Protein AF-A0A348Z6D7-F1 (afdb_monomer)

Secondary structure (DSSP, 8-state):
------GGGGG----HHHHHHHHHTSTT-------PPPGGGS-HHHHHHHHHHHH-

pLDDT: mean 87.76, std 9.09, range [52.5, 97.88]

Mean predicted aligned error: 6.94 Å

Sequence (56 aa):
MNIRYANRTSNLKASEIRELLKLTEKPEIISFAGGLPAPELFPLDKLNEVASKVIK

Solvent-accessible surface area (backbone atoms only — not comparable to full-atom values): 3926 Å² total; per-residue (Å²): 135,93,79,84,76,63,79,72,60,77,74,66,71,87,53,70,69,60,59,52,52,67,50,53,74,38,90,91,46,88,65,83,79,80,86,77,78,67,74,88,74,55,64,59,71,61,51,52,53,51,50,58,68,71,77,106

Structure (mmCIF, N/CA/C/O backbone):
data_AF-A0A348Z6D7-F1
#
_entry.id   AF-A0A348Z6D7-F1
#
loop_
_atom_site.group_PDB
_atom_site.id
_atom_site.type_symbol
_atom_site.label_atom_id
_atom_site.label_alt_id
_atom_site.label_comp_id
_atom_site.label_asym_id
_atom_site.label_entity_id
_atom_site.label_seq_id
_atom_site.pdbx_PDB_ins_code
_atom_site.Cartn_x
_atom_site.Cartn_y
_atom_site.Cartn_z
_atom_site.occupancy
_atom_site.B_iso_or_equiv
_atom_site.auth_seq_id
_atom_site.auth_comp_id
_atom_site.auth_asym_id
_atom_site.auth_atom_id
_atom_site.pdbx_PDB_model_num
ATOM 1 N N . MET A 1 1 ? -7.564 -20.523 -27.072 1.00 52.50 1 MET A N 1
ATOM 2 C CA . MET A 1 1 ? -8.710 -19.637 -26.769 1.00 52.50 1 MET A CA 1
ATOM 3 C C . MET A 1 1 ? -8.506 -18.356 -27.569 1.00 52.50 1 MET A C 1
ATOM 5 O O . MET A 1 1 ? -7.504 -17.697 -27.338 1.00 52.50 1 MET A O 1
ATOM 9 N N . ASN A 1 2 ? -9.343 -18.061 -28.570 1.00 74.75 2 ASN A N 1
ATOM 10 C CA . ASN A 1 2 ? -9.149 -16.887 -29.435 1.00 74.75 2 ASN A CA 1
ATOM 11 C C . ASN A 1 2 ? -9.948 -15.706 -28.860 1.00 74.75 2 ASN A C 1
ATOM 13 O O . ASN A 1 2 ? -11.114 -15.512 -29.197 1.00 74.75 2 ASN A O 1
ATOM 17 N N . ILE A 1 3 ? -9.357 -14.997 -27.894 1.00 84.62 3 ILE A N 1
ATOM 18 C CA . ILE A 1 3 ? -10.012 -13.881 -27.200 1.00 84.62 3 ILE A CA 1
ATOM 19 C C . ILE A 1 3 ? -9.783 -12.604 -28.009 1.00 84.62 3 ILE A C 1
ATOM 21 O O . ILE A 1 3 ? -8.649 -12.165 -28.191 1.00 84.62 3 ILE A O 1
ATOM 25 N N . ARG A 1 4 ? -10.869 -11.988 -28.484 1.00 89.19 4 ARG A N 1
ATOM 26 C CA . ARG A 1 4 ? -10.824 -10.690 -29.162 1.00 89.19 4 ARG A CA 1
ATOM 27 C C . ARG A 1 4 ? -10.941 -9.570 -28.129 1.00 89.19 4 ARG A C 1
ATOM 29 O O . ARG A 1 4 ? -12.017 -9.334 -27.588 1.00 89.19 4 ARG A O 1
ATOM 36 N N . TYR A 1 5 ? -9.834 -8.884 -27.860 1.00 91.88 5 TYR A N 1
ATOM 37 C CA . TYR A 1 5 ? -9.810 -7.730 -26.961 1.00 91.88 5 TYR A CA 1
ATOM 38 C C . TYR A 1 5 ? -10.385 -6.468 -27.621 1.00 91.88 5 TYR A C 1
ATOM 40 O O . TYR A 1 5 ? -10.416 -6.338 -28.845 1.00 91.88 5 TYR A O 1
ATOM 48 N N . ALA A 1 6 ? -10.831 -5.517 -26.795 1.00 94.50 6 ALA A N 1
ATOM 49 C CA . ALA A 1 6 ? -11.195 -4.181 -27.256 1.00 94.50 6 ALA A CA 1
ATOM 50 C C . ALA A 1 6 ? -9.938 -3.406 -27.686 1.00 94.50 6 ALA A C 1
ATOM 52 O O . ALA A 1 6 ? -8.888 -3.550 -27.067 1.00 94.50 6 ALA A O 1
ATOM 53 N N . ASN A 1 7 ? -10.049 -2.5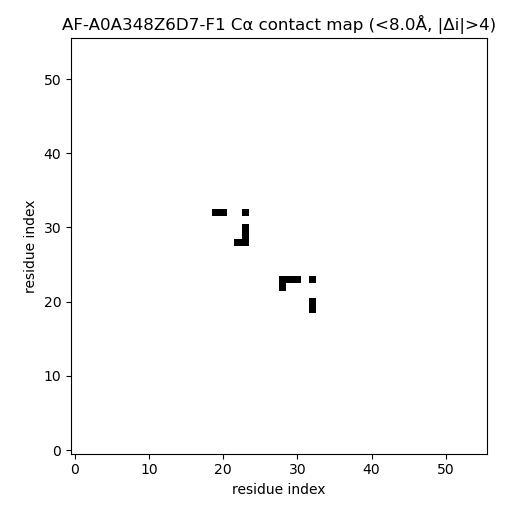12 -28.674 1.00 93.25 7 ASN A N 1
ATOM 54 C CA . ASN A 1 7 ? -8.894 -1.758 -29.189 1.00 93.25 7 ASN A CA 1
ATOM 55 C C . ASN A 1 7 ? -8.129 -0.992 -28.097 1.00 93.25 7 ASN A C 1
ATOM 57 O O . ASN A 1 7 ? -6.909 -0.962 -28.120 1.00 93.25 7 ASN A O 1
ATOM 61 N N . ARG A 1 8 ? -8.815 -0.442 -27.083 1.00 93.56 8 ARG A N 1
ATOM 62 C CA . ARG A 1 8 ? -8.164 0.270 -25.962 1.00 93.56 8 ARG A CA 1
ATOM 63 C C . ARG A 1 8 ? -7.163 -0.585 -25.178 1.00 93.56 8 ARG A C 1
ATOM 65 O O . ARG A 1 8 ? -6.272 -0.040 -24.536 1.00 93.56 8 ARG A O 1
ATOM 72 N N . THR A 1 9 ? -7.311 -1.908 -25.217 1.00 93.50 9 THR A N 1
ATOM 73 C CA . THR A 1 9 ? -6.430 -2.842 -24.513 1.00 93.50 9 THR A CA 1
ATOM 74 C C . THR A 1 9 ? -5.000 -2.782 -25.057 1.00 93.50 9 THR A C 1
ATOM 76 O O . THR A 1 9 ? -4.076 -3.041 -24.295 1.00 93.50 9 THR A O 1
ATOM 79 N N . SER A 1 10 ? -4.783 -2.347 -26.308 1.00 90.44 10 SER A N 1
ATOM 80 C CA . SER A 1 10 ? -3.433 -2.151 -26.866 1.00 90.44 10 SER A CA 1
ATOM 81 C C . SER A 1 10 ? -2.619 -1.072 -26.146 1.00 90.44 10 SER A C 1
ATOM 83 O O . SER A 1 10 ? -1.399 -1.044 -26.266 1.00 90.44 10 SER A O 1
ATOM 85 N N . ASN A 1 11 ? -3.286 -0.174 -25.416 1.00 92.25 11 ASN A N 1
ATOM 86 C CA . ASN A 1 11 ? -2.645 0.921 -24.689 1.00 92.25 11 ASN A CA 1
ATOM 87 C C . ASN A 1 11 ? -2.294 0.549 -23.242 1.00 92.25 11 ASN A C 1
ATOM 89 O O . ASN A 1 11 ? -1.662 1.346 -22.550 1.00 92.25 11 ASN A O 1
ATOM 93 N N . LEU A 1 12 ? -2.711 -0.628 -22.764 1.00 91.88 12 LEU A N 1
ATOM 94 C CA . LEU A 1 12 ? -2.351 -1.092 -21.428 1.00 91.88 12 LEU A CA 1
ATOM 95 C C . LEU A 1 12 ? -0.864 -1.449 -21.400 1.00 91.88 12 LEU A C 1
ATOM 97 O O . LEU A 1 12 ? -0.388 -2.234 -22.216 1.00 91.88 12 LEU A O 1
ATOM 101 N N . LYS A 1 13 ? -0.140 -0.883 -20.436 1.00 88.75 13 LYS A N 1
ATOM 102 C CA . LYS A 1 13 ? 1.270 -1.182 -20.177 1.00 88.75 13 LYS A CA 1
ATOM 103 C C . LYS A 1 13 ? 1.443 -1.616 -18.730 1.00 88.75 13 LYS A C 1
ATOM 105 O O . LYS A 1 13 ? 0.692 -1.178 -17.855 1.00 88.75 13 LYS A O 1
ATOM 110 N N . ALA A 1 14 ? 2.435 -2.466 -18.491 1.00 86.31 14 ALA A N 1
ATOM 111 C CA . ALA A 1 14 ? 2.889 -2.741 -17.138 1.00 86.31 14 ALA A CA 1
ATOM 112 C C . ALA A 1 14 ? 3.443 -1.453 -16.504 1.00 86.31 14 ALA A C 1
ATOM 114 O O . ALA A 1 14 ? 3.879 -0.533 -17.196 1.00 86.31 14 ALA A O 1
ATOM 115 N N . SER A 1 15 ? 3.363 -1.369 -15.178 1.00 88.69 15 SER A N 1
ATOM 116 C CA . SER A 1 15 ? 3.951 -0.268 -14.422 1.00 88.69 15 SER A CA 1
ATOM 117 C C . SER A 1 15 ? 5.265 -0.746 -13.834 1.00 88.69 15 SER A C 1
ATOM 119 O O . SER A 1 15 ? 5.260 -1.592 -12.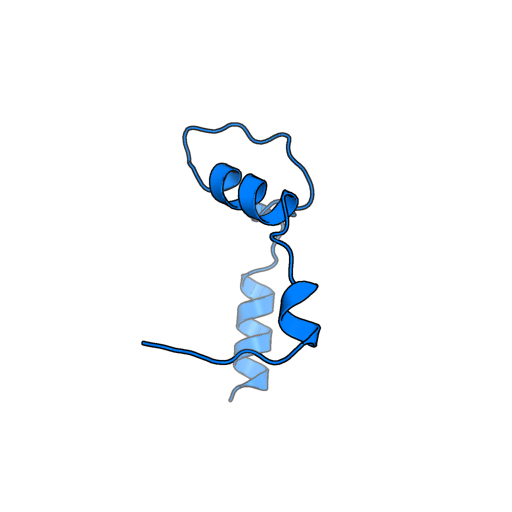942 1.00 88.69 15 SER A O 1
ATOM 121 N N . GLU A 1 16 ? 6.371 -0.157 -14.278 1.00 86.19 16 GLU A N 1
ATOM 122 C CA . GLU A 1 16 ? 7.694 -0.598 -13.819 1.00 86.19 16 GLU A CA 1
ATOM 123 C C . GLU A 1 16 ? 7.913 -0.294 -12.336 1.00 86.19 16 GLU A C 1
ATOM 125 O O . GLU A 1 16 ? 8.570 -1.051 -11.632 1.00 86.19 16 GLU A O 1
ATOM 130 N N . ILE A 1 17 ? 7.243 0.740 -11.816 1.00 85.31 17 ILE A N 1
ATOM 131 C CA . ILE A 1 17 ? 7.177 1.021 -10.377 1.00 85.31 17 ILE A CA 1
ATOM 132 C C . ILE A 1 17 ? 6.505 -0.139 -9.629 1.00 85.31 17 ILE A C 1
ATOM 134 O O . ILE A 1 17 ? 6.990 -0.556 -8.581 1.00 85.31 17 ILE A O 1
ATOM 138 N N . ARG A 1 18 ? 5.409 -0.700 -10.161 1.00 85.75 18 ARG A N 1
ATOM 139 C CA . ARG A 1 18 ? 4.734 -1.847 -9.531 1.00 85.75 18 ARG A CA 1
ATOM 140 C C . ARG A 1 18 ? 5.584 -3.111 -9.575 1.00 85.75 18 ARG A C 1
ATOM 142 O O . ARG A 1 18 ? 5.516 -3.886 -8.629 1.00 85.75 18 ARG A O 1
ATOM 149 N N . GLU A 1 19 ? 6.364 -3.326 -10.632 1.00 86.06 19 GLU A N 1
ATOM 150 C CA . GLU A 1 19 ? 7.304 -4.453 -10.683 1.00 86.06 19 GLU A CA 1
ATOM 151 C C . GLU A 1 19 ? 8.432 -4.298 -9.656 1.00 86.06 19 GLU A C 1
ATOM 153 O O . GLU A 1 19 ? 8.756 -5.258 -8.959 1.00 86.06 19 GLU A O 1
ATOM 158 N N . LEU A 1 20 ? 8.963 -3.083 -9.479 1.00 84.88 20 LEU A N 1
ATOM 159 C CA . LEU A 1 20 ? 9.951 -2.793 -8.436 1.00 84.88 20 LEU A CA 1
ATOM 160 C C . LEU A 1 20 ? 9.385 -3.005 -7.025 1.00 84.88 20 LEU A C 1
ATOM 162 O O . LEU A 1 20 ? 10.053 -3.620 -6.197 1.00 84.88 20 LEU A O 1
ATOM 166 N N . LEU A 1 21 ? 8.147 -2.574 -6.755 1.00 85.19 21 LEU A N 1
ATOM 167 C CA . LEU A 1 21 ? 7.496 -2.761 -5.449 1.00 85.19 21 LEU A CA 1
ATOM 168 C C . LEU A 1 21 ? 7.390 -4.238 -5.037 1.00 85.19 21 LEU A C 1
ATOM 170 O O . LEU A 1 21 ? 7.600 -4.546 -3.866 1.00 85.19 21 LEU A O 1
ATOM 174 N N . LYS A 1 22 ? 7.180 -5.170 -5.978 1.00 82.56 22 LYS A N 1
ATOM 175 C CA . LYS A 1 22 ? 7.172 -6.618 -5.673 1.00 82.56 22 LYS A CA 1
ATOM 176 C C . LYS A 1 22 ? 8.500 -7.114 -5.100 1.00 82.56 22 LYS A C 1
ATOM 178 O O . LYS A 1 22 ? 8.531 -8.103 -4.376 1.00 82.56 22 LYS A O 1
ATOM 183 N N . LEU A 1 23 ? 9.608 -6.468 -5.459 1.00 84.06 23 LEU A N 1
ATOM 184 C CA . LEU A 1 23 ? 10.921 -6.801 -4.914 1.00 84.06 23 LEU A CA 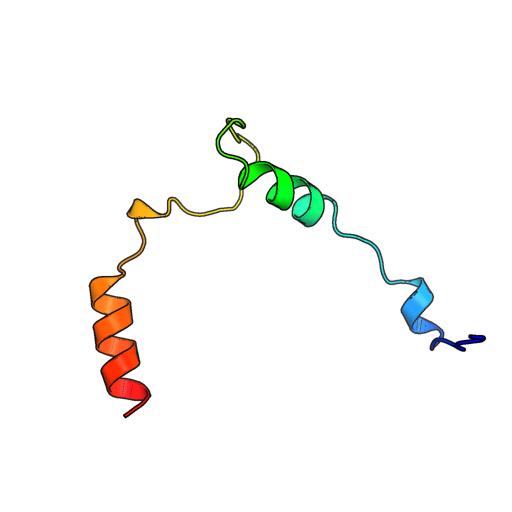1
ATOM 185 C C . LEU A 1 23 ? 11.095 -6.227 -3.506 1.00 84.06 23 LEU A C 1
ATOM 187 O O . LEU A 1 23 ? 11.745 -6.852 -2.682 1.00 84.06 23 LEU A O 1
ATOM 191 N N . THR A 1 24 ? 10.483 -5.082 -3.201 1.00 81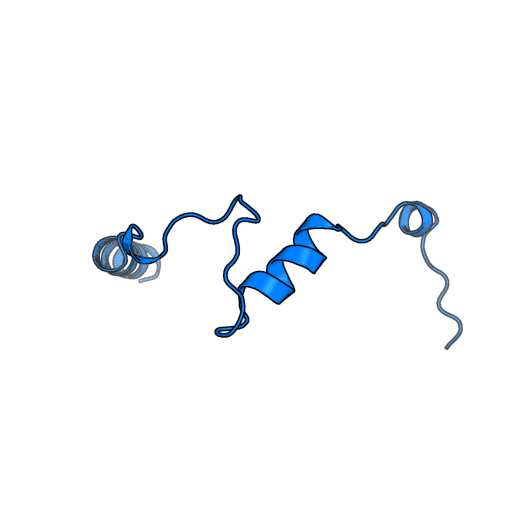.38 24 THR A N 1
ATOM 192 C CA . THR A 1 24 ? 10.616 -4.435 -1.882 1.00 81.38 24 THR A CA 1
ATOM 193 C C . THR A 1 24 ? 9.974 -5.219 -0.736 1.00 81.38 24 THR A C 1
ATOM 195 O O . THR A 1 24 ? 10.338 -5.013 0.414 1.00 81.38 24 THR A O 1
ATOM 198 N N . GLU A 1 25 ? 9.061 -6.146 -1.039 1.00 79.56 25 GLU A N 1
ATOM 199 C CA . GLU A 1 25 ? 8.427 -7.031 -0.050 1.00 79.56 25 GLU A CA 1
ATOM 200 C C . GLU A 1 25 ? 9.321 -8.213 0.363 1.00 79.56 25 GLU A C 1
ATOM 202 O O . GLU A 1 25 ? 8.992 -8.944 1.298 1.00 79.56 25 GLU A O 1
ATOM 207 N N . LYS A 1 26 ? 10.450 -8.426 -0.324 1.00 85.38 26 LYS A N 1
ATOM 208 C CA . LYS A 1 26 ? 11.384 -9.511 -0.020 1.00 85.38 26 LYS A CA 1
ATOM 209 C C . LYS A 1 26 ? 12.282 -9.135 1.167 1.00 85.38 26 LYS A C 1
ATOM 211 O O . LYS A 1 26 ? 13.021 -8.157 1.049 1.00 85.38 26 LYS A O 1
ATOM 216 N N . PRO A 1 27 ? 12.281 -9.898 2.278 1.00 83.81 27 PRO A N 1
ATOM 217 C CA . PRO A 1 27 ? 13.037 -9.549 3.486 1.00 83.81 27 PRO A CA 1
ATOM 218 C C . PRO A 1 27 ? 14.550 -9.389 3.278 1.00 83.81 27 PRO A C 1
ATOM 220 O O . PRO A 1 27 ? 15.201 -8.670 4.031 1.00 83.81 27 PRO A O 1
ATOM 223 N N . GLU A 1 28 ? 15.125 -10.053 2.273 1.00 90.25 28 GLU A N 1
ATOM 224 C CA . GLU A 1 28 ? 16.548 -9.976 1.930 1.00 90.25 28 GLU A CA 1
ATOM 225 C C . GLU A 1 28 ? 16.945 -8.700 1.162 1.00 90.25 28 GLU A C 1
ATOM 227 O O . GLU A 1 28 ? 18.134 -8.467 0.930 1.00 90.25 28 GLU A O 1
ATOM 232 N N . ILE A 1 29 ? 15.976 -7.875 0.750 1.00 87.81 29 ILE A N 1
ATOM 233 C CA . ILE A 1 29 ? 16.201 -6.676 -0.062 1.00 87.81 29 ILE A CA 1
ATOM 234 C C . ILE A 1 29 ? 16.141 -5.421 0.810 1.00 87.81 29 ILE A C 1
ATOM 236 O O . ILE A 1 29 ? 15.119 -5.097 1.408 1.00 87.81 29 ILE A O 1
ATOM 240 N N . ILE A 1 30 ? 17.222 -4.637 0.800 1.00 86.69 30 ILE A N 1
ATOM 241 C CA . ILE A 1 30 ? 17.215 -3.269 1.331 1.00 86.69 30 ILE A CA 1
ATOM 242 C C . ILE A 1 30 ? 16.717 -2.339 0.223 1.00 86.69 30 ILE A C 1
ATOM 244 O O . ILE A 1 30 ? 17.452 -2.006 -0.710 1.00 86.69 30 ILE A O 1
ATOM 248 N N . SER A 1 31 ? 15.449 -1.934 0.303 1.00 83.00 31 SER A N 1
ATOM 249 C CA . SER A 1 31 ? 14.849 -1.039 -0.685 1.00 83.00 31 SER A CA 1
ATOM 250 C C . SER A 1 31 ? 15.090 0.434 -0.350 1.00 83.00 31 SER A C 1
ATOM 252 O O . SER A 1 31 ? 14.539 0.957 0.613 1.00 83.00 31 SER A O 1
ATOM 254 N N . PHE A 1 32 ? 15.829 1.126 -1.219 1.00 83.12 32 PHE A N 1
ATOM 255 C CA . PHE A 1 32 ? 15.802 2.594 -1.326 1.00 83.12 32 PHE A CA 1
ATOM 256 C C . PHE A 1 32 ? 14.835 3.080 -2.420 1.00 83.12 32 PHE A C 1
ATOM 258 O O . PHE A 1 32 ? 14.689 4.284 -2.634 1.00 83.12 32 PHE A O 1
ATOM 265 N N . ALA A 1 33 ? 14.181 2.154 -3.136 1.00 74.31 33 ALA A N 1
ATOM 266 C CA . ALA A 1 33 ? 13.121 2.487 -4.076 1.00 74.31 33 ALA A CA 1
ATOM 267 C C . ALA A 1 33 ? 11.917 3.004 -3.275 1.00 74.31 33 ALA A C 1
ATOM 269 O O . ALA A 1 33 ? 11.401 2.324 -2.388 1.00 74.31 33 ALA A O 1
ATOM 270 N N . GLY A 1 34 ? 11.548 4.257 -3.536 1.00 68.00 34 GLY A N 1
ATOM 271 C CA . GLY A 1 34 ? 10.701 5.052 -2.653 1.00 68.00 34 GLY A CA 1
ATOM 272 C C . GLY A 1 34 ? 9.243 5.155 -3.092 1.00 68.00 34 GLY A C 1
ATOM 273 O O . GLY A 1 34 ? 8.905 5.001 -4.265 1.00 68.00 34 GLY A O 1
ATOM 274 N N . GLY A 1 35 ? 8.394 5.471 -2.112 1.00 74.94 35 GLY A N 1
ATOM 275 C CA . GLY A 1 35 ? 6.966 5.763 -2.274 1.00 74.94 35 GLY A CA 1
ATOM 276 C C . GLY A 1 35 ? 6.083 5.118 -1.204 1.00 74.94 35 GLY A C 1
ATOM 277 O O . GLY A 1 35 ? 4.951 5.553 -1.010 1.00 74.94 35 GLY A O 1
ATOM 278 N N . LEU A 1 36 ? 6.595 4.108 -0.494 1.00 82.75 36 LEU A N 1
ATOM 279 C CA . LEU A 1 36 ? 5.888 3.468 0.611 1.00 82.75 36 LEU A CA 1
ATOM 280 C C . LEU A 1 36 ? 6.135 4.240 1.920 1.00 82.75 36 LEU A C 1
ATOM 282 O O . LEU A 1 36 ? 7.287 4.554 2.226 1.00 82.75 36 LEU A O 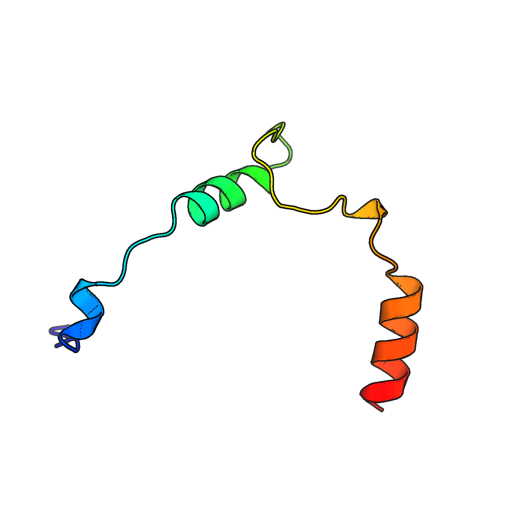1
ATOM 286 N N . PRO A 1 37 ? 5.088 4.563 2.695 1.00 87.44 37 PRO A N 1
ATOM 287 C CA . PRO A 1 37 ? 5.253 5.101 4.042 1.00 87.44 37 PRO A CA 1
ATOM 288 C C . PRO A 1 37 ? 5.852 4.041 4.979 1.00 87.44 37 PRO A C 1
ATOM 290 O O . PRO A 1 37 ? 5.685 2.842 4.760 1.00 87.44 37 PRO A O 1
ATOM 293 N N . ALA A 1 38 ? 6.515 4.489 6.044 1.00 88.25 38 ALA A N 1
ATOM 294 C CA . ALA A 1 38 ? 7.034 3.603 7.082 1.00 88.25 38 ALA A CA 1
ATOM 295 C C . ALA A 1 38 ? 5.871 2.878 7.803 1.00 88.25 38 ALA A C 1
ATOM 297 O O . ALA A 1 38 ? 4.996 3.565 8.348 1.00 88.25 38 ALA A O 1
ATOM 298 N N . PRO A 1 39 ? 5.823 1.529 7.812 1.00 88.62 39 PRO A N 1
ATOM 299 C CA . PRO A 1 39 ? 4.712 0.769 8.392 1.00 88.62 39 PRO A CA 1
ATOM 300 C C . PRO A 1 39 ? 4.443 1.070 9.871 1.00 88.62 39 PRO A C 1
ATOM 302 O O . PRO A 1 39 ? 3.292 1.107 10.302 1.00 88.62 39 PRO A O 1
ATOM 305 N N . GLU A 1 40 ? 5.491 1.329 10.646 1.00 91.38 40 GLU A N 1
ATOM 306 C CA . GLU A 1 40 ? 5.428 1.654 12.072 1.00 91.38 40 GLU A CA 1
ATOM 307 C C . GLU A 1 40 ? 4.756 3.003 12.371 1.00 91.38 40 GLU A C 1
ATOM 309 O O . GLU A 1 40 ? 4.335 3.246 13.500 1.00 91.38 40 GLU A O 1
ATOM 314 N N . LEU A 1 41 ? 4.616 3.876 11.367 1.00 95.06 41 LEU A N 1
ATOM 315 C CA . LEU A 1 41 ? 3.899 5.145 11.501 1.00 95.06 41 LEU A CA 1
ATOM 316 C C . LEU A 1 41 ? 2.392 4.998 11.267 1.00 95.06 41 LEU A C 1
ATOM 318 O O . LEU A 1 41 ? 1.647 5.966 11.444 1.00 95.06 41 LEU A O 1
ATOM 322 N N . PHE A 1 42 ? 1.916 3.816 10.868 1.00 95.81 42 PHE A N 1
ATOM 323 C CA . PHE A 1 42 ? 0.489 3.596 10.694 1.00 95.81 42 PHE A CA 1
ATOM 324 C C . PHE A 1 42 ? -0.238 3.559 12.048 1.00 95.81 42 PHE A C 1
ATOM 326 O O . PHE A 1 42 ? 0.117 2.769 12.922 1.00 95.81 42 PHE A O 1
ATOM 333 N N . PRO A 1 43 ? -1.306 4.361 12.238 1.00 96.69 43 PRO A N 1
ATOM 334 C CA . PRO A 1 43 ? -2.046 4.413 13.496 1.00 96.69 43 PRO A CA 1
ATOM 335 C C . PRO A 1 43 ? -3.052 3.254 13.592 1.00 96.69 43 PRO A C 1
ATOM 337 O O . PRO A 1 43 ? -4.266 3.476 13.592 1.00 96.69 43 PRO A O 1
ATOM 340 N N . LEU A 1 44 ? -2.551 2.016 13.647 1.00 96.69 44 LEU A N 1
ATOM 341 C CA . LEU A 1 44 ? -3.353 0.787 13.561 1.00 96.69 44 LEU A CA 1
ATOM 342 C C . LEU A 1 44 ? -4.487 0.740 14.597 1.00 96.69 44 LEU A C 1
ATOM 344 O O . LEU A 1 44 ? -5.619 0.426 14.239 1.00 96.69 44 LEU A O 1
ATOM 348 N N . ASP A 1 45 ? -4.227 1.140 15.843 1.00 96.88 45 ASP A N 1
ATOM 349 C CA . ASP A 1 45 ? -5.243 1.146 16.906 1.00 96.88 45 ASP A CA 1
ATOM 350 C C . ASP A 1 45 ? -6.414 2.085 16.589 1.00 96.88 45 ASP A C 1
ATOM 352 O O . ASP A 1 45 ? -7.580 1.709 16.720 1.00 96.88 45 ASP A O 1
ATOM 356 N N . LYS A 1 46 ? -6.115 3.292 16.092 1.00 97.25 46 LYS A N 1
ATOM 357 C CA . LYS A 1 46 ? -7.142 4.270 15.700 1.00 97.25 46 LYS A CA 1
ATOM 358 C C . LYS A 1 46 ? -7.921 3.794 14.479 1.00 97.25 46 LYS A C 1
ATOM 360 O O . LYS A 1 46 ? -9.134 3.979 14.419 1.00 97.25 46 LYS A O 1
ATOM 365 N N . LEU A 1 47 ? -7.239 3.183 13.508 1.00 97.06 47 LEU A N 1
ATOM 366 C CA . LEU A 1 47 ? -7.893 2.606 12.334 1.00 97.06 47 LEU A CA 1
ATOM 367 C C . LEU A 1 47 ? -8.860 1.489 12.741 1.00 97.06 47 LEU A C 1
ATOM 369 O O . LEU A 1 47 ? -9.992 1.475 12.262 1.00 97.06 47 LEU A O 1
ATOM 373 N N . ASN A 1 48 ? -8.460 0.616 13.668 1.00 96.56 48 ASN A N 1
ATOM 374 C CA . ASN A 1 48 ? -9.311 -0.449 14.204 1.00 96.56 48 ASN A CA 1
ATOM 375 C C . ASN A 1 48 ? -10.542 0.100 14.939 1.00 96.56 48 ASN A C 1
ATOM 377 O O . ASN A 1 48 ? -11.656 -0.398 14.744 1.00 96.56 48 ASN A O 1
ATOM 381 N N . GLU A 1 49 ? -10.360 1.139 15.757 1.00 97.88 49 GLU A N 1
ATOM 382 C CA . GLU A 1 49 ? -11.451 1.811 16.466 1.00 97.88 49 GLU A CA 1
ATOM 383 C C . GLU A 1 49 ? -12.470 2.406 15.484 1.00 97.88 49 GLU A C 1
ATOM 385 O O . GLU A 1 49 ? -13.672 2.147 15.591 1.00 97.88 49 GLU A O 1
ATOM 390 N N . VAL A 1 50 ? -11.997 3.179 14.503 1.00 97.75 50 VAL A N 1
ATOM 391 C CA . VAL A 1 50 ? -12.859 3.840 13.514 1.00 97.75 50 VAL A CA 1
ATOM 392 C C . VAL A 1 50 ? -13.548 2.816 12.614 1.00 97.75 50 VAL A C 1
ATOM 394 O O . VAL A 1 50 ? -14.757 2.911 12.410 1.00 97.75 50 VAL A O 1
ATOM 397 N N 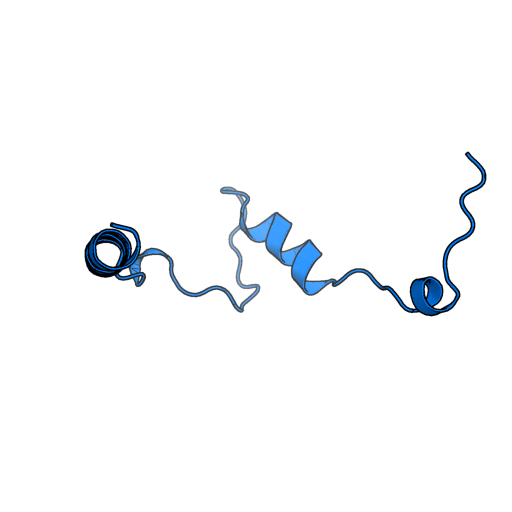. ALA A 1 51 ? -12.827 1.804 12.125 1.00 97.56 51 ALA A N 1
ATOM 398 C CA . ALA A 1 51 ? -13.408 0.742 11.305 1.00 97.56 51 ALA A CA 1
ATOM 399 C C . ALA A 1 51 ? -14.531 0.007 12.052 1.00 97.56 51 ALA A C 1
ATOM 401 O O . ALA A 1 51 ? -15.614 -0.191 11.502 1.00 97.56 51 ALA A O 1
ATOM 402 N N . SER A 1 52 ? -14.313 -0.318 13.331 1.00 96.81 52 SER A N 1
ATOM 403 C CA . SER A 1 52 ? -15.321 -0.972 14.175 1.00 96.81 52 SER A CA 1
ATOM 404 C C . SER A 1 52 ? -16.564 -0.110 14.402 1.00 96.81 52 SER A C 1
ATOM 406 O O . SER A 1 52 ? -17.651 -0.661 14.559 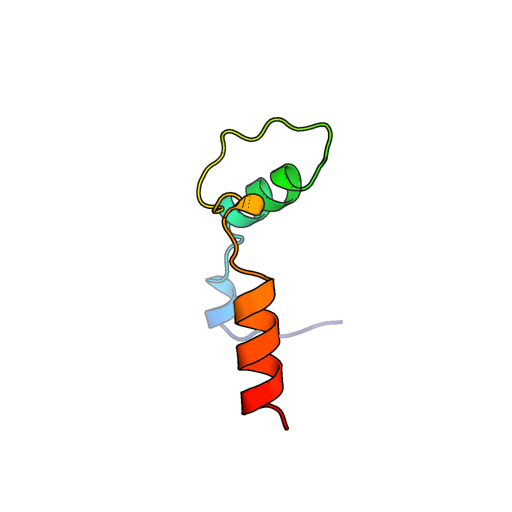1.00 96.81 52 SER A O 1
ATOM 408 N N . LYS A 1 53 ? -16.410 1.220 14.436 1.00 97.12 53 LYS A N 1
ATOM 409 C CA . LYS A 1 53 ? -17.512 2.181 14.598 1.00 97.12 53 LYS A CA 1
ATOM 410 C C . LYS A 1 53 ? -18.345 2.376 13.333 1.00 97.12 53 LYS A C 1
ATOM 412 O O . LYS A 1 53 ? -19.515 2.703 13.452 1.00 97.12 53 LYS A O 1
ATOM 417 N N . VAL A 1 54 ? -17.736 2.257 12.151 1.00 97.19 54 VAL A N 1
ATOM 418 C CA . VAL A 1 54 ? -18.404 2.535 10.865 1.00 97.19 54 VAL A CA 1
ATOM 419 C C . VAL A 1 54 ? -19.051 1.285 10.265 1.00 97.19 54 VAL A C 1
ATOM 421 O O . VAL A 1 54 ? -20.064 1.393 9.584 1.00 97.19 54 VAL A O 1
ATOM 424 N N . ILE A 1 55 ? -18.449 0.109 10.467 1.00 95.12 55 ILE A N 1
ATOM 425 C 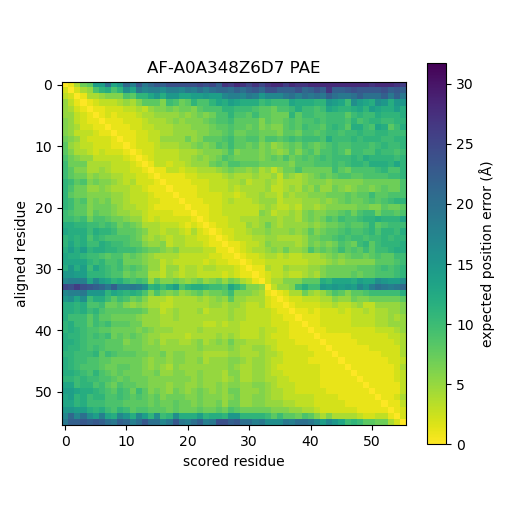CA . I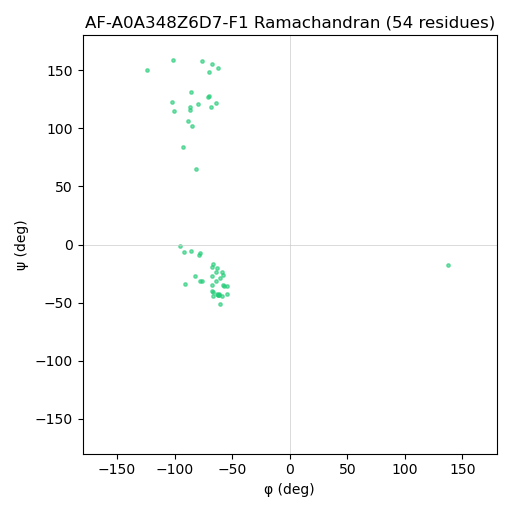LE A 1 55 ? -18.913 -1.148 9.854 1.00 95.12 55 ILE A CA 1
ATOM 426 C C . ILE A 1 55 ? -20.073 -1.792 10.637 1.00 95.12 55 ILE A C 1
ATOM 428 O O . ILE A 1 55 ? -20.850 -2.540 10.045 1.00 95.12 55 ILE A O 1
ATOM 432 N N . LYS A 1 56 ? -20.177 -1.542 11.947 1.00 60.47 56 LYS A N 1
ATOM 433 C CA . LYS A 1 56 ? -21.278 -2.024 12.799 1.00 60.47 56 LYS A CA 1
ATOM 434 C C . LYS A 1 56 ? -22.449 -1.054 12.787 1.00 60.47 56 LYS A C 1
ATOM 436 O O . LYS A 1 56 ? -23.590 -1.557 12.856 1.00 60.47 56 LYS A O 1
#

Foldseek 3Di:
DDDDDDPCVVVDDDDVLVVVVVVVPDPVDDDPSDDDDDPVPDPVVVVVVVCVVPVD

Radius of gyration: 19.06 Å; Cα contacts (8 Å, |Δi|>4): 7; chains: 1; bounding box: 38×25×46 Å